Protein AF-A0A6M1M9G6-F1 (afdb_monomer)

Secondary structure (DSSP, 8-state):
----S--SS-PPEEEEEEETTEEEEEETTS-EEEESSGGG--HHHHHHHHHHHHHHHHHHHHHT-

Sequence (65 aa):
MEFGRKAGRFGRVVEVGVRGQARYARMASGETIWWGSEEDVPDQVALAAAHAATERERERGRATA

Solvent-accessible surface area (backbone atoms only — not comparable to full-atom values): 4052 Å² total; per-residue (Å²): 139,81,92,75,86,85,70,94,60,82,49,49,62,75,45,74,52,73,60,89,76,34,35,38,36,34,30,71,83,71,50,71,50,74,36,67,50,88,88,55,62,50,68,67,57,53,51,22,47,54,52,54,52,52,51,51,52,52,53,53,59,56,74,76,105

Nearest PDB structures (foldseek):
  8er1-assembly1_A  TM=8.522E-01  e=2.081E+00  Chryseobacterium oncorhynchi
  8er0-assembly2_B  TM=8.819E-01  e=2.372E+00  Chryseobacterium oncorhynchi
  9cz2-assembly1_I  TM=5.549E-01  e=1.825E+00  Escherichia coli BL21
  2wmm-assembly1_B  TM=4.416E-01  e=2.081E+00  Escherichia coli K-12
  2wv6-assembly2_F  TM=5.026E-01  e=5.567E+00  Citrobacter freundii

Foldseek 3Di:
DDPDDDCPDLFAFPDWDDDDQKIWTQGPVRDIDIDRDPVGPDPSNVVNVVVVVVVVVVVVVVVVD

pLDDT: mean 74.66, std 16.14, range [33.69, 92.56]

Radius of gyration: 13.89 Å; Cα contacts (8 Å, |Δi|>4): 66; chains: 1; bounding box: 24×39×36 Å

Structure (mmCIF, N/CA/C/O backbone):
data_AF-A0A6M1M9G6-F1
#
_entry.id   AF-A0A6M1M9G6-F1
#
loop_
_atom_site.group_PDB
_atom_site.id
_atom_site.type_symbol
_atom_site.label_atom_id
_atom_site.label_alt_id
_atom_site.label_comp_id
_atom_site.label_asym_id
_atom_site.label_entity_id
_atom_site.label_seq_id
_atom_site.pdbx_PDB_ins_code
_atom_site.Cartn_x
_atom_site.Cartn_y
_atom_site.Cartn_z
_atom_site.occupancy
_atom_site.B_iso_or_equiv
_atom_site.auth_seq_id
_atom_site.auth_comp_id
_atom_site.auth_asym_id
_atom_site.auth_atom_id
_atom_site.pdbx_PDB_model_num
ATOM 1 N N . MET A 1 1 ? 11.495 7.220 19.303 1.00 34.38 1 MET A N 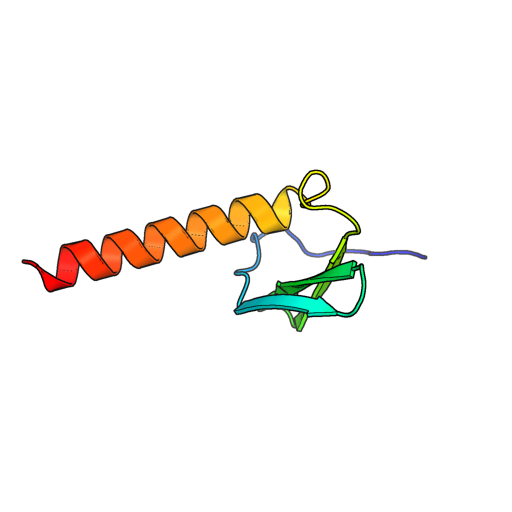1
ATOM 2 C CA . MET A 1 1 ? 10.497 6.686 18.353 1.00 34.38 1 MET A CA 1
ATOM 3 C C . MET A 1 1 ? 10.767 5.203 18.215 1.00 34.38 1 MET A C 1
ATOM 5 O O . MET A 1 1 ? 11.774 4.838 17.629 1.00 34.38 1 MET A O 1
ATOM 9 N N . GLU A 1 2 ? 9.952 4.369 18.853 1.00 33.69 2 GLU A N 1
ATOM 10 C CA . GLU A 1 2 ? 10.117 2.913 18.855 1.00 33.69 2 GLU A CA 1
ATOM 11 C C . GLU A 1 2 ? 8.997 2.308 17.998 1.00 33.69 2 GLU A C 1
ATOM 13 O O . GLU A 1 2 ? 7.855 2.226 18.439 1.00 33.69 2 GLU A O 1
ATOM 18 N N . PHE A 1 3 ? 9.299 1.916 16.755 1.00 44.84 3 PHE A N 1
ATOM 19 C CA . PHE A 1 3 ? 8.402 1.079 15.947 1.00 44.84 3 PHE A CA 1
ATOM 20 C C . PHE A 1 3 ? 8.614 -0.379 16.362 1.00 44.84 3 PHE A C 1
ATOM 22 O O . PHE A 1 3 ? 9.265 -1.177 15.690 1.00 44.84 3 PHE A O 1
ATOM 29 N N . GLY A 1 4 ? 8.147 -0.692 17.567 1.00 5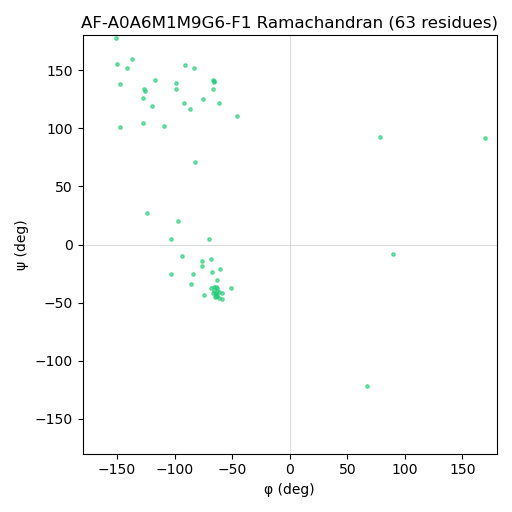1.94 4 GLY A N 1
ATOM 30 C CA . GLY A 1 4 ? 8.261 -2.008 18.167 1.00 51.94 4 GLY A CA 1
ATOM 31 C C . GLY A 1 4 ? 7.111 -2.940 17.776 1.00 51.94 4 GLY A C 1
ATOM 32 O O . GLY A 1 4 ? 5.991 -2.774 18.241 1.00 51.94 4 GLY A O 1
ATOM 33 N N . ARG A 1 5 ? 7.476 -4.024 17.077 1.00 56.38 5 ARG A N 1
ATOM 34 C CA . ARG A 1 5 ? 6.967 -5.403 17.261 1.00 56.38 5 ARG A CA 1
ATOM 35 C C . ARG A 1 5 ? 5.590 -5.772 16.677 1.00 56.38 5 ARG A C 1
ATOM 37 O O . ARG A 1 5 ? 4.594 -5.815 17.390 1.00 56.38 5 ARG A O 1
ATOM 44 N N . LYS A 1 6 ? 5.605 -6.288 15.440 1.00 42.03 6 LYS A N 1
ATOM 45 C CA . LYS A 1 6 ? 5.060 -7.611 15.023 1.00 42.03 6 LYS A CA 1
ATOM 46 C C . LYS A 1 6 ? 5.045 -7.690 13.487 1.00 42.03 6 LYS A C 1
ATOM 48 O O . LYS A 1 6 ? 4.051 -7.349 12.867 1.00 42.03 6 LYS A O 1
ATOM 53 N N . ALA A 1 7 ? 6.105 -8.199 12.863 1.00 50.69 7 ALA A N 1
ATOM 54 C CA . ALA A 1 7 ? 6.100 -8.481 11.418 1.00 50.69 7 ALA A CA 1
ATOM 55 C C . ALA A 1 7 ? 6.443 -9.947 11.095 1.00 50.69 7 ALA A C 1
ATOM 57 O O . ALA A 1 7 ? 6.923 -10.262 10.017 1.00 50.69 7 ALA A O 1
ATOM 58 N N . GLY A 1 8 ? 6.160 -10.877 12.018 1.00 45.12 8 GLY A N 1
ATOM 59 C CA . GLY A 1 8 ? 6.337 -12.324 11.799 1.00 45.12 8 GLY A CA 1
ATOM 60 C C . GLY A 1 8 ? 5.339 -12.958 10.814 1.00 45.12 8 GLY A C 1
ATOM 61 O O . GLY A 1 8 ? 5.316 -14.172 10.650 1.00 45.12 8 GLY A O 1
ATOM 62 N N . ARG A 1 9 ? 4.482 -12.158 10.175 1.00 56.59 9 ARG A N 1
ATOM 63 C CA . ARG A 1 9 ? 3.572 -12.566 9.105 1.00 56.59 9 ARG A CA 1
ATOM 64 C C . ARG A 1 9 ? 3.457 -11.355 8.194 1.00 56.59 9 ARG A C 1
ATOM 66 O O . ARG A 1 9 ? 2.790 -10.400 8.577 1.00 56.59 9 ARG A O 1
ATOM 73 N N . PHE A 1 10 ? 4.174 -11.358 7.074 1.00 60.72 10 PHE A N 1
ATOM 74 C CA . PHE A 1 10 ? 4.157 -10.268 6.098 1.00 60.72 10 PHE A CA 1
ATOM 75 C C . PHE A 1 10 ? 2.705 -9.855 5.831 1.00 60.72 10 PHE A C 1
ATOM 77 O O . PHE A 1 10 ? 1.895 -10.654 5.359 1.00 60.72 10 PHE A O 1
ATOM 84 N N . GLY A 1 11 ? 2.339 -8.658 6.291 1.00 71.06 11 GLY A N 1
ATOM 85 C CA . GLY A 1 11 ? 0.967 -8.179 6.217 1.00 71.06 11 GLY A CA 1
ATOM 86 C C . GLY A 1 11 ? 0.576 -7.983 4.758 1.00 71.06 11 GLY A C 1
ATOM 87 O O . GLY A 1 11 ? 1.376 -7.520 3.955 1.00 71.06 11 GLY A O 1
ATOM 88 N N . ARG A 1 12 ? -0.654 -8.340 4.393 1.00 80.62 12 ARG A N 1
ATOM 89 C CA . ARG A 1 12 ? -1.185 -8.054 3.057 1.00 80.62 12 ARG A CA 1
ATOM 90 C C . ARG A 1 12 ? -1.344 -6.544 2.889 1.00 80.62 12 ARG A C 1
ATOM 92 O O . ARG A 1 12 ? -1.913 -5.898 3.767 1.00 80.62 12 ARG A O 1
ATOM 99 N N . VAL A 1 13 ? -0.905 -5.998 1.761 1.00 86.94 13 VAL A N 1
ATOM 100 C CA . VAL A 1 13 ? -1.223 -4.615 1.383 1.00 86.94 13 VAL A CA 1
ATOM 101 C C . VAL A 1 13 ? -2.675 -4.572 0.909 1.00 86.94 13 VAL A C 1
ATOM 103 O O . VAL A 1 13 ? -3.070 -5.346 0.036 1.00 86.94 13 VAL A O 1
ATOM 106 N N . VAL A 1 14 ? -3.479 -3.703 1.521 1.00 87.50 14 VAL A N 1
ATOM 107 C CA . VAL A 1 14 ? -4.904 -3.534 1.184 1.00 87.50 14 VAL A CA 1
ATOM 108 C C . VAL A 1 14 ? -5.158 -2.287 0.348 1.00 87.50 14 VAL A C 1
ATOM 110 O O . VAL A 1 14 ? -6.114 -2.257 -0.418 1.00 87.50 14 VAL A O 1
ATOM 113 N N . GLU A 1 15 ? -4.291 -1.281 0.460 1.00 87.00 15 GLU A N 1
ATOM 114 C CA . GLU A 1 15 ? -4.377 -0.042 -0.306 1.00 87.00 15 GLU A CA 1
ATOM 115 C C . GLU A 1 15 ? -2.970 0.486 -0.575 1.00 87.00 15 GLU A C 1
ATOM 117 O O . GLU A 1 15 ? -2.124 0.472 0.318 1.00 87.00 15 GLU A O 1
ATOM 122 N N . VAL A 1 16 ? -2.729 0.968 -1.792 1.00 89.19 16 VAL A N 1
ATOM 123 C CA . VAL A 1 16 ? -1.548 1.764 -2.140 1.00 89.19 16 VAL A CA 1
ATOM 124 C C . VAL A 1 16 ? -2.043 3.040 -2.790 1.00 89.19 16 VAL A C 1
ATOM 126 O O . VAL A 1 16 ? -2.915 2.994 -3.657 1.00 89.19 16 VAL A O 1
ATOM 129 N N . GLY A 1 17 ? -1.488 4.172 -2.377 1.00 89.81 17 GLY A N 1
ATOM 130 C CA . GLY A 1 17 ? -1.872 5.472 -2.900 1.00 89.81 17 GLY A CA 1
ATOM 131 C C . GLY A 1 17 ? -0.734 6.477 -2.869 1.00 89.81 17 GLY A C 1
ATOM 132 O O . GLY A 1 17 ? 0.377 6.205 -2.410 1.00 89.81 17 GLY A O 1
ATOM 133 N N . VAL A 1 18 ? -1.029 7.669 -3.378 1.00 91.19 18 VAL A N 1
ATOM 134 C CA . VAL A 1 18 ? -0.113 8.810 -3.378 1.00 91.19 18 VAL A CA 1
ATOM 135 C C . VAL A 1 18 ? -0.826 9.984 -2.727 1.00 91.19 18 VAL A C 1
ATOM 137 O O . VAL A 1 18 ? -1.973 10.281 -3.062 1.00 91.19 18 VAL A O 1
ATOM 140 N N . ARG A 1 19 ? -0.160 10.654 -1.786 1.00 87.88 19 ARG A N 1
ATOM 141 C CA . ARG A 1 19 ? -0.659 11.872 -1.149 1.00 87.88 19 ARG A CA 1
ATOM 142 C C . ARG A 1 19 ? 0.399 12.964 -1.243 1.00 87.88 19 ARG A C 1
ATOM 144 O O . ARG A 1 19 ? 1.389 12.968 -0.514 1.00 87.88 19 ARG A O 1
ATOM 151 N N . GLY A 1 20 ? 0.166 13.915 -2.144 1.00 88.38 20 GLY A N 1
ATOM 152 C CA . GLY A 1 20 ? 1.157 14.935 -2.480 1.00 88.38 20 GLY A CA 1
ATOM 153 C C . GLY A 1 20 ? 2.357 14.302 -3.181 1.00 88.38 20 GLY A C 1
ATOM 154 O O . GLY A 1 20 ? 2.186 13.659 -4.210 1.00 88.38 20 GLY A O 1
ATOM 155 N N . GLN A 1 21 ? 3.551 14.474 -2.607 1.00 84.56 21 GLN A N 1
ATOM 156 C CA . GLN A 1 21 ? 4.801 13.885 -3.110 1.00 84.56 21 GLN A CA 1
ATOM 157 C C . GLN A 1 21 ? 5.144 12.541 -2.450 1.00 84.56 21 GLN A C 1
ATOM 159 O O . GLN A 1 21 ? 6.057 11.864 -2.898 1.00 84.56 21 GLN A O 1
ATOM 164 N N . ALA A 1 22 ? 4.435 12.151 -1.386 1.00 87.62 22 ALA A N 1
ATOM 165 C CA . ALA A 1 22 ? 4.702 10.911 -0.669 1.00 87.62 22 ALA A CA 1
ATOM 166 C C . ALA A 1 22 ? 3.744 9.808 -1.123 1.00 87.62 22 ALA A C 1
ATOM 168 O O . ALA A 1 22 ? 2.539 10.024 -1.289 1.00 87.62 22 ALA A O 1
ATOM 169 N N . ARG A 1 23 ? 4.276 8.603 -1.278 1.00 90.50 23 ARG A N 1
ATOM 170 C CA . ARG A 1 23 ? 3.502 7.383 -1.479 1.00 90.50 23 ARG A CA 1
ATOM 171 C C . ARG A 1 23 ? 3.196 6.731 -0.142 1.00 90.50 23 ARG A C 1
ATOM 173 O O . ARG A 1 23 ? 3.926 6.922 0.832 1.00 90.50 23 ARG A O 1
ATOM 180 N N . TYR A 1 24 ? 2.110 5.970 -0.105 1.00 90.75 24 TYR A N 1
ATOM 181 C CA . TYR A 1 24 ? 1.744 5.200 1.071 1.00 90.75 24 TYR A CA 1
ATOM 182 C C . TYR A 1 24 ? 1.169 3.831 0.719 1.00 90.75 24 TYR A C 1
ATOM 184 O O . TYR A 1 24 ? 0.539 3.650 -0.323 1.00 90.75 24 TYR A O 1
ATOM 192 N N . ALA A 1 25 ? 1.348 2.879 1.629 1.00 90.88 25 ALA A N 1
ATOM 193 C CA . ALA A 1 25 ? 0.720 1.569 1.605 1.00 90.88 25 ALA A CA 1
ATOM 194 C C . ALA A 1 25 ? 0.045 1.334 2.946 1.00 90.88 25 ALA A C 1
ATOM 196 O O . ALA A 1 25 ? 0.681 1.421 3.997 1.00 90.88 25 ALA A O 1
ATOM 197 N N . ARG A 1 26 ? -1.243 1.008 2.908 1.00 89.94 26 ARG A N 1
ATOM 198 C CA . ARG A 1 26 ? -1.980 0.544 4.074 1.00 89.94 26 ARG A CA 1
ATOM 199 C C . ARG A 1 26 ? -1.914 -0.9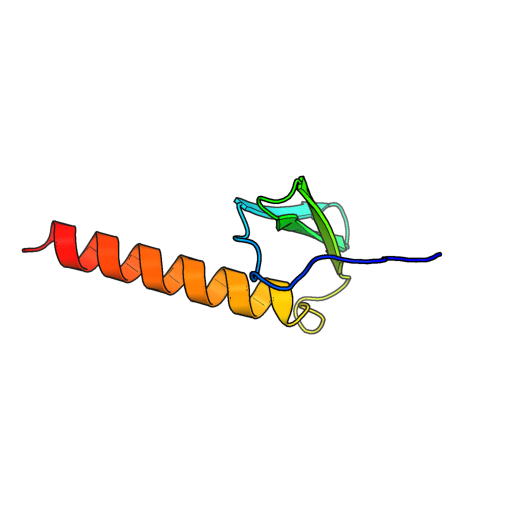74 4.130 1.00 89.94 26 ARG A C 1
ATOM 201 O O . ARG A 1 26 ? -2.344 -1.670 3.208 1.00 89.94 26 ARG A O 1
ATOM 208 N N . MET A 1 27 ? -1.394 -1.477 5.235 1.00 88.19 27 MET A N 1
ATOM 209 C CA . MET A 1 27 ? -1.327 -2.892 5.561 1.00 88.19 27 MET A CA 1
ATOM 210 C C . MET A 1 27 ? -2.660 -3.350 6.160 1.00 88.19 27 MET A C 1
ATOM 212 O O . MET A 1 27 ? -3.359 -2.588 6.829 1.00 88.19 27 MET A O 1
ATOM 216 N N . ALA A 1 28 ? -2.998 -4.626 5.985 1.00 83.81 28 ALA A N 1
ATOM 217 C CA . ALA A 1 28 ? -4.177 -5.251 6.587 1.00 83.81 28 ALA A CA 1
ATOM 218 C C . ALA A 1 28 ? -4.157 -5.210 8.127 1.00 83.81 28 ALA A C 1
ATOM 220 O O . ALA A 1 28 ? -5.203 -5.306 8.762 1.00 83.81 28 ALA A O 1
ATOM 221 N N . SER A 1 29 ? -2.976 -5.039 8.730 1.00 80.50 29 SER A N 1
ATOM 222 C CA . SER A 1 29 ? -2.804 -4.796 10.168 1.00 80.50 29 SER A CA 1
ATOM 223 C C . SER A 1 29 ? -3.329 -3.429 10.624 1.00 80.50 29 SER A C 1
ATOM 225 O O . SER A 1 29 ? -3.427 -3.191 11.823 1.00 80.50 29 SER A O 1
ATOM 227 N N . GLY A 1 30 ? -3.644 -2.526 9.691 1.00 84.12 30 GLY A N 1
ATOM 228 C CA . GLY A 1 30 ? -3.978 -1.130 9.963 1.00 84.12 30 GLY A CA 1
ATOM 229 C C . GLY A 1 30 ? -2.767 -0.194 9.958 1.00 84.12 30 GLY A C 1
ATOM 230 O O . GLY A 1 30 ? -2.954 1.021 9.973 1.00 84.12 30 GLY A O 1
ATOM 231 N N . GLU A 1 31 ? -1.544 -0.728 9.883 1.00 86.88 31 GLU A N 1
ATOM 232 C CA . GLU A 1 31 ? -0.327 0.074 9.728 1.00 86.88 31 GLU A CA 1
ATOM 233 C C . GLU A 1 31 ? -0.301 0.762 8.357 1.00 86.88 31 GLU A C 1
ATOM 235 O O . GLU A 1 31 ? -0.721 0.184 7.356 1.00 86.88 31 GLU A O 1
ATOM 240 N N . THR A 1 32 ? 0.180 2.005 8.304 1.00 89.81 32 THR A N 1
ATOM 241 C CA . THR A 1 32 ? 0.389 2.729 7.044 1.00 89.81 32 THR A CA 1
ATOM 242 C C . THR A 1 32 ? 1.856 3.094 6.909 1.00 89.81 32 THR A C 1
ATOM 244 O O . THR A 1 32 ? 2.398 3.822 7.739 1.00 89.81 32 THR A O 1
ATOM 247 N N . ILE A 1 33 ? 2.481 2.590 5.854 1.00 90.38 33 ILE A N 1
ATOM 248 C CA . ILE A 1 33 ? 3.888 2.804 5.540 1.00 90.38 33 ILE A CA 1
ATOM 249 C C . ILE A 1 33 ? 3.970 3.911 4.498 1.00 90.38 33 ILE A C 1
ATOM 251 O O . ILE A 1 33 ? 3.225 3.877 3.522 1.00 90.38 33 ILE A O 1
ATOM 255 N N . TRP A 1 34 ? 4.868 4.871 4.700 1.00 92.12 34 TRP A N 1
ATOM 256 C CA . TRP A 1 34 ? 5.061 6.029 3.826 1.00 92.12 34 TRP A CA 1
ATOM 257 C C . TRP A 1 34 ? 6.464 6.011 3.228 1.00 92.12 34 TRP A C 1
ATOM 259 O O . TRP A 1 34 ? 7.414 5.672 3.932 1.00 92.12 34 TRP A O 1
ATOM 269 N N . TRP A 1 35 ? 6.604 6.402 1.962 1.00 92.56 35 TRP A N 1
ATOM 270 C CA . TRP A 1 35 ? 7.908 6.528 1.308 1.00 92.56 35 TRP A CA 1
ATOM 271 C C . TRP A 1 35 ? 7.896 7.612 0.219 1.00 92.56 35 TRP A C 1
ATOM 273 O O . TRP A 1 35 ? 6.839 7.995 -0.286 1.00 92.56 35 TRP A O 1
ATOM 283 N N . GLY A 1 36 ? 9.069 8.173 -0.085 1.00 85.12 36 GLY A N 1
ATOM 284 C CA . GLY A 1 36 ? 9.195 9.386 -0.906 1.00 85.12 36 GLY A CA 1
ATOM 285 C C . GLY A 1 36 ? 9.228 9.148 -2.418 1.00 85.12 36 GLY A C 1
ATOM 286 O O . GLY A 1 36 ? 8.687 9.953 -3.167 1.00 85.12 36 GLY A O 1
ATOM 287 N N . SER A 1 37 ? 9.811 8.038 -2.868 1.00 78.44 37 SER A N 1
ATOM 288 C CA . SER A 1 37 ? 10.115 7.794 -4.289 1.00 78.44 37 SER A CA 1
ATOM 289 C C . SER A 1 37 ? 9.774 6.368 -4.707 1.00 78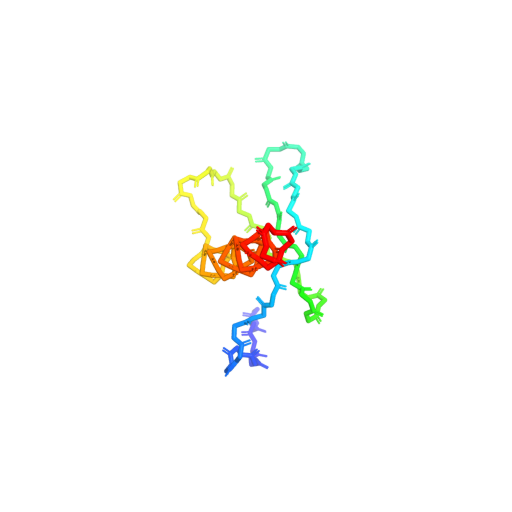.44 37 SER A C 1
ATOM 291 O O . SER A 1 37 ? 9.662 5.489 -3.871 1.00 78.44 37 SER A O 1
ATOM 293 N N . GLU A 1 38 ? 9.596 6.090 -6.001 1.00 75.38 38 GLU A N 1
ATOM 294 C CA . GLU A 1 38 ? 9.297 4.710 -6.455 1.00 75.38 38 GLU A CA 1
ATOM 295 C C . GLU A 1 38 ? 10.434 3.736 -6.141 1.00 75.38 38 GLU A C 1
ATOM 297 O O . GLU A 1 38 ? 10.208 2.561 -5.886 1.00 75.38 38 GLU A O 1
ATOM 302 N N . GLU A 1 39 ? 11.650 4.262 -6.129 1.00 81.12 39 GLU A N 1
ATOM 303 C CA . GLU A 1 39 ? 12.882 3.523 -5.881 1.00 81.12 39 GLU A CA 1
ATOM 304 C C . GLU A 1 39 ? 13.069 3.189 -4.391 1.00 81.12 39 GLU A C 1
ATOM 306 O O . GLU A 1 39 ? 13.796 2.263 -4.054 1.00 81.12 39 GLU A O 1
ATOM 311 N N . ASP A 1 40 ? 12.356 3.892 -3.505 1.00 86.50 40 ASP A N 1
ATOM 312 C CA . ASP A 1 40 ? 12.404 3.743 -2.043 1.00 86.50 40 ASP A CA 1
ATOM 313 C C . ASP A 1 40 ? 11.276 2.847 -1.503 1.00 86.50 40 ASP A C 1
ATOM 315 O O . ASP A 1 40 ? 10.896 2.938 -0.332 1.00 86.50 40 ASP A O 1
ATOM 319 N N . VAL A 1 41 ? 10.674 2.005 -2.351 1.00 86.44 41 VAL A N 1
ATOM 320 C CA . VAL A 1 41 ? 9.614 1.091 -1.906 1.00 86.44 41 VAL A CA 1
ATOM 321 C C . VAL A 1 41 ? 10.180 0.135 -0.848 1.00 86.44 41 VAL A C 1
ATOM 323 O O . VAL A 1 41 ? 11.098 -0.629 -1.145 1.00 86.44 41 VAL A O 1
ATOM 326 N N . PRO A 1 42 ? 9.612 0.102 0.371 1.00 85.12 42 PRO A N 1
ATOM 327 C CA . PRO A 1 42 ? 10.106 -0.785 1.418 1.00 85.12 42 PRO A CA 1
ATOM 328 C C . PRO A 1 42 ? 9.906 -2.260 1.055 1.00 85.12 42 PRO A C 1
ATOM 330 O O . PRO A 1 42 ? 8.829 -2.633 0.581 1.00 85.12 42 PRO A O 1
ATOM 333 N N . ASP A 1 43 ? 10.881 -3.118 1.376 1.00 84.19 43 ASP A N 1
ATOM 334 C CA . ASP A 1 43 ? 10.854 -4.559 1.062 1.00 84.19 43 ASP A CA 1
ATOM 335 C C . ASP A 1 43 ? 9.560 -5.255 1.499 1.00 84.19 43 ASP A C 1
ATOM 337 O O . ASP A 1 43 ? 9.023 -6.104 0.793 1.00 84.19 43 ASP A O 1
ATOM 341 N N . GLN A 1 44 ? 9.006 -4.868 2.649 1.00 82.19 44 GLN A N 1
ATOM 342 C CA . GLN A 1 44 ? 7.740 -5.418 3.137 1.00 82.19 44 GLN A CA 1
ATOM 343 C C . GLN A 1 44 ? 6.547 -5.093 2.224 1.00 82.19 44 GLN A C 1
ATOM 345 O O . GLN A 1 44 ? 5.664 -5.934 2.054 1.00 82.19 44 GLN A O 1
ATOM 350 N N . VAL A 1 45 ? 6.525 -3.898 1.623 1.00 84.19 4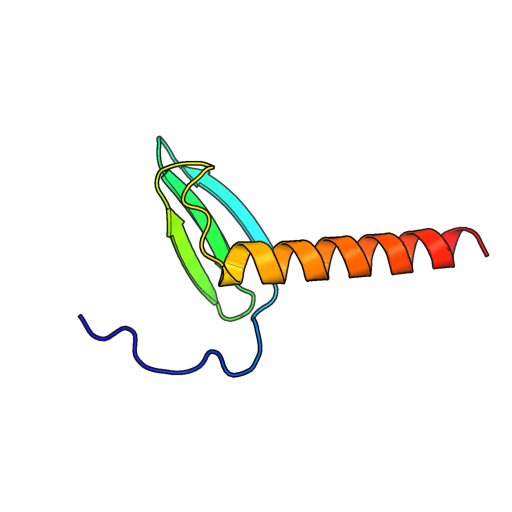5 VAL A N 1
ATOM 351 C CA . VAL A 1 45 ? 5.485 -3.465 0.681 1.00 84.19 45 VAL A CA 1
ATOM 352 C C . VAL A 1 45 ? 5.690 -4.180 -0.649 1.00 84.19 45 VAL A C 1
ATOM 354 O O 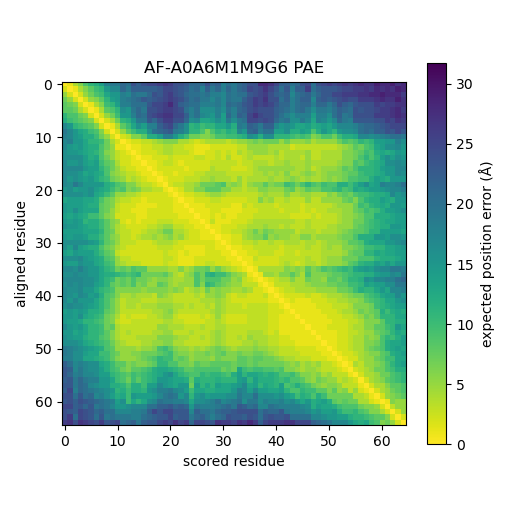. VAL A 1 45 ? 4.724 -4.706 -1.198 1.00 84.19 45 VAL A O 1
ATOM 357 N N . ALA A 1 46 ? 6.936 -4.268 -1.128 1.00 86.50 46 ALA A N 1
ATOM 358 C CA . ALA A 1 46 ? 7.282 -4.997 -2.347 1.00 86.50 46 ALA A CA 1
ATOM 359 C C . ALA A 1 46 ? 6.897 -6.484 -2.252 1.00 86.50 46 ALA A C 1
ATOM 361 O O . ALA A 1 46 ? 6.225 -7.015 -3.137 1.00 86.50 46 ALA A O 1
ATOM 362 N N . LEU A 1 47 ? 7.241 -7.141 -1.142 1.00 83.38 47 LEU A N 1
ATOM 363 C CA . LEU A 1 47 ? 6.921 -8.545 -0.900 1.00 83.38 47 LEU A CA 1
ATOM 364 C C . LEU A 1 47 ? 5.408 -8.773 -0.783 1.00 83.38 47 LEU A C 1
ATOM 366 O O . LEU A 1 47 ? 4.865 -9.691 -1.397 1.00 83.38 47 LEU A O 1
ATOM 370 N N . ALA A 1 48 ? 4.700 -7.922 -0.041 1.00 83.19 48 ALA A N 1
ATOM 371 C CA . ALA A 1 48 ? 3.251 -8.025 0.091 1.00 83.19 48 ALA A CA 1
ATOM 372 C C . ALA A 1 48 ? 2.513 -7.762 -1.235 1.00 83.19 48 ALA A C 1
ATOM 374 O O . ALA A 1 48 ? 1.520 -8.433 -1.529 1.00 83.19 48 ALA A O 1
ATOM 375 N N . ALA A 1 49 ? 3.007 -6.832 -2.057 1.00 82.00 49 ALA A N 1
ATOM 376 C CA . ALA A 1 49 ? 2.487 -6.579 -3.398 1.00 82.00 49 ALA A CA 1
ATOM 377 C C . ALA A 1 49 ? 2.732 -7.772 -4.337 1.00 82.00 49 ALA A C 1
ATOM 379 O O . ALA A 1 49 ? 1.817 -8.176 -5.056 1.00 82.00 49 ALA A O 1
ATOM 380 N N . ALA A 1 50 ? 3.916 -8.391 -4.283 1.00 82.00 50 ALA A N 1
ATOM 381 C CA . ALA A 1 50 ? 4.231 -9.596 -5.054 1.00 82.00 50 ALA A CA 1
ATOM 382 C C . ALA A 1 50 ? 3.319 -10.780 -4.680 1.00 82.00 50 ALA A C 1
ATOM 384 O O . ALA A 1 50 ? 2.814 -11.491 -5.555 1.00 82.00 50 ALA A O 1
ATOM 385 N N . HIS A 1 51 ? 3.032 -10.957 -3.386 1.00 80.19 51 HIS A N 1
ATOM 386 C CA . HIS A 1 51 ? 2.053 -11.940 -2.920 1.00 80.19 51 HIS A CA 1
ATOM 387 C C . HIS A 1 51 ? 0.645 -11.648 -3.457 1.00 80.19 51 HIS A C 1
ATOM 389 O O . HIS A 1 51 ? -0.000 -12.551 -3.987 1.00 80.19 51 HIS A O 1
ATOM 395 N N . ALA A 1 52 ? 0.186 -10.39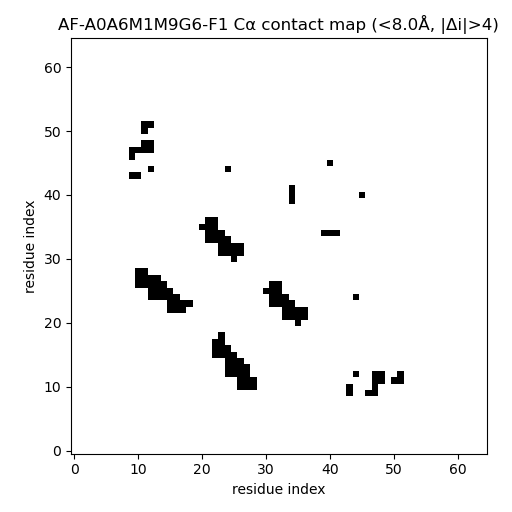4 -3.395 1.00 74.69 52 ALA A N 1
ATOM 396 C CA . ALA A 1 52 ? -1.129 -10.007 -3.908 1.00 74.69 52 ALA A CA 1
ATOM 397 C C . ALA A 1 52 ? -1.258 -10.205 -5.431 1.00 74.69 52 ALA A C 1
ATOM 399 O O . ALA A 1 52 ? -2.315 -10.622 -5.910 1.00 74.69 52 ALA A O 1
ATOM 400 N N . ALA A 1 53 ? -0.192 -9.943 -6.194 1.00 74.19 53 ALA A N 1
ATOM 401 C CA . ALA A 1 53 ? -0.143 -10.228 -7.626 1.00 74.19 53 ALA A CA 1
ATOM 402 C C . ALA A 1 53 ? -0.256 -11.738 -7.896 1.00 74.19 53 ALA A C 1
ATOM 404 O O . ALA A 1 53 ? -1.061 -12.158 -8.722 1.00 74.19 53 ALA A O 1
ATOM 405 N N . THR A 1 54 ? 0.460 -12.562 -7.128 1.00 73.44 54 THR A N 1
ATOM 406 C CA . THR A 1 54 ? 0.413 -14.028 -7.252 1.00 73.44 54 THR A CA 1
ATOM 407 C C . THR A 1 54 ? -0.978 -14.596 -6.931 1.00 73.44 54 THR A C 1
ATOM 409 O O . THR A 1 54 ? -1.455 -15.498 -7.622 1.00 73.44 54 THR A O 1
ATOM 412 N N . GLU A 1 55 ? -1.663 -14.069 -5.909 1.00 68.19 55 GLU A N 1
ATOM 413 C CA . GLU A 1 55 ? -3.048 -14.458 -5.591 1.00 68.19 55 GLU A CA 1
ATOM 414 C C . GLU A 1 55 ? -4.018 -14.079 -6.720 1.00 68.19 55 GLU A C 1
ATOM 416 O O . GLU A 1 55 ? -4.836 -14.902 -7.136 1.00 68.19 55 GLU A O 1
ATOM 421 N N . ARG A 1 56 ? -3.872 -12.875 -7.291 1.00 61.91 56 ARG A N 1
ATOM 422 C CA . ARG A 1 56 ? -4.651 -12.433 -8.460 1.00 61.91 56 ARG A CA 1
ATOM 423 C C . ARG A 1 56 ? -4.452 -13.353 -9.662 1.00 61.91 56 ARG A C 1
ATOM 425 O O . ARG A 1 56 ? -5.430 -13.666 -10.336 1.00 61.91 56 ARG A O 1
ATOM 432 N N . GLU A 1 57 ? -3.226 -13.799 -9.931 1.00 63.84 57 GLU A N 1
ATOM 433 C CA . GLU A 1 57 ? -2.938 -14.726 -11.034 1.00 63.84 57 GLU A CA 1
ATOM 434 C C . GLU A 1 57 ? -3.535 -16.118 -10.790 1.00 63.84 57 GLU A C 1
ATOM 436 O O . GLU A 1 57 ? -4.085 -16.726 -11.709 1.00 63.84 57 GLU A O 1
ATOM 441 N N . ARG A 1 58 ? -3.516 -16.603 -9.541 1.00 61.06 58 ARG A N 1
ATOM 442 C CA . ARG A 1 58 ? -4.180 -17.855 -9.136 1.00 61.06 58 ARG A CA 1
ATOM 443 C C . ARG A 1 58 ? -5.698 -17.784 -9.297 1.00 61.06 58 ARG A C 1
ATOM 445 O O . ARG A 1 58 ? -6.293 -18.740 -9.789 1.00 61.06 58 ARG A O 1
ATOM 452 N N . GLU A 1 59 ? -6.325 -16.676 -8.907 1.00 61.41 59 GLU A N 1
ATOM 453 C CA . GLU A 1 59 ? -7.764 -16.455 -9.107 1.00 61.41 59 GLU A CA 1
ATOM 454 C C . GLU A 1 59 ? -8.117 -16.343 -10.593 1.00 61.41 59 GLU A C 1
ATOM 456 O O . GLU A 1 59 ? -9.100 -16.938 -11.033 1.00 61.41 59 GLU A O 1
ATOM 461 N N . ARG A 1 60 ? -7.280 -15.671 -11.395 1.00 59.19 60 ARG A N 1
ATOM 462 C CA . ARG A 1 60 ? -7.458 -15.603 -12.852 1.00 59.19 60 ARG A CA 1
ATOM 463 C C . ARG A 1 60 ? -7.318 -16.969 -13.515 1.00 59.19 60 ARG A C 1
ATOM 465 O O . ARG A 1 60 ? -8.160 -17.306 -14.330 1.00 59.19 60 ARG A O 1
ATOM 472 N N . GLY A 1 61 ? -6.318 -17.766 -13.142 1.00 60.16 61 GLY A N 1
ATOM 473 C CA . GLY A 1 61 ? -6.112 -19.114 -13.683 1.00 60.16 61 GLY A CA 1
ATOM 474 C C . GLY A 1 61 ? -7.196 -20.119 -13.282 1.00 60.16 61 GLY A C 1
ATOM 475 O O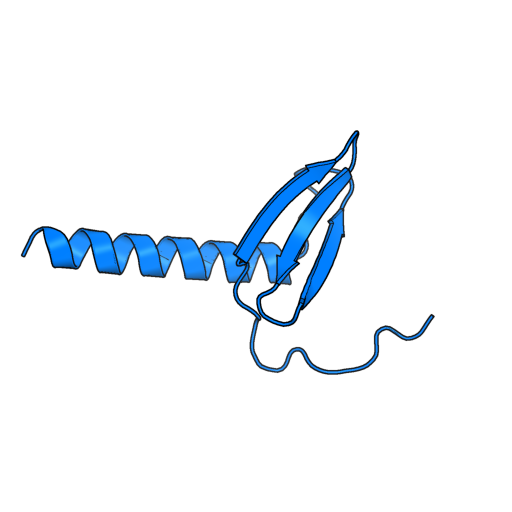 . GLY A 1 61 ? -7.421 -21.088 -13.997 1.00 60.16 61 GLY A O 1
ATOM 476 N N . ARG A 1 62 ? -7.900 -19.879 -12.167 1.00 53.41 62 ARG A N 1
ATOM 477 C CA . ARG A 1 62 ? -9.042 -20.694 -11.728 1.00 53.41 62 ARG A CA 1
ATOM 478 C C . ARG A 1 62 ? -10.356 -20.292 -12.398 1.00 53.41 62 ARG A C 1
ATOM 480 O O . ARG A 1 62 ? -11.247 -21.122 -12.495 1.00 53.41 62 ARG A O 1
ATOM 487 N N . ALA A 1 63 ? -10.480 -19.043 -12.845 1.00 55.47 63 ALA A N 1
ATOM 488 C CA . ALA A 1 63 ? -11.649 -18.566 -13.583 1.00 55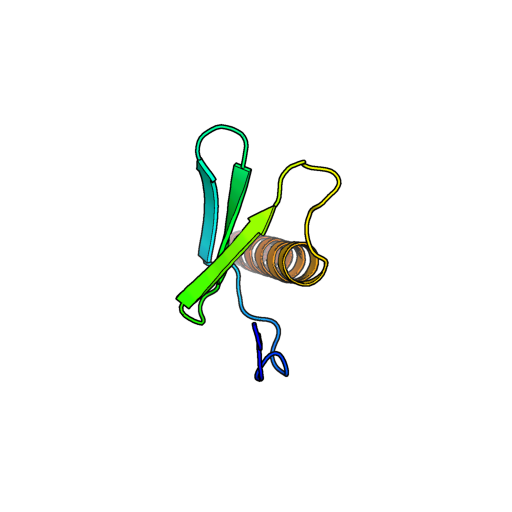.47 63 ALA A CA 1
ATOM 489 C C . ALA A 1 63 ? -11.668 -19.031 -15.053 1.00 55.47 63 ALA A C 1
ATOM 491 O O . ALA A 1 63 ? -12.700 -18.920 -15.709 1.00 55.47 63 ALA A O 1
ATOM 492 N N . THR A 1 64 ? -10.545 -19.542 -15.569 1.00 54.62 64 THR A N 1
ATOM 493 C CA . THR A 1 64 ? -10.414 -20.067 -16.940 1.00 54.62 64 THR A CA 1
ATOM 494 C C . THR A 1 64 ? -10.422 -21.598 -17.038 1.00 54.62 64 THR A C 1
ATOM 496 O O . THR A 1 64 ? -10.201 -22.109 -18.135 1.00 54.62 64 THR A O 1
ATOM 499 N N . ALA A 1 65 ? -10.640 -22.321 -15.932 1.00 46.75 65 ALA A N 1
ATOM 500 C CA . ALA A 1 65 ? -10.679 -23.788 -15.888 1.00 46.75 65 ALA A CA 1
ATOM 501 C C . ALA A 1 65 ? -12.106 -24.323 -15.718 1.00 46.75 65 ALA A C 1
ATOM 503 O O . ALA A 1 65 ? -12.862 -23.731 -14.915 1.00 46.75 65 ALA A O 1
#

Mean predicted aligned error: 9.61 Å